Protein AF-A0A6B3EIR0-F1 (afdb_monomer_lite)

Secondary structure (DSSP, 8-state):
------PPPPPPPPPP--------S--HHHHHHHHHHHHHTTT-S----PPEETTEEEEEEEE--SGGGHHHHHHHHHTHHHHTTEEEEEEE--HHHHHHHHHH-

Structure (mmCIF, N/CA/C/O backbone):
data_AF-A0A6B3EIR0-F1
#
_entry.id   AF-A0A6B3EIR0-F1
#
loop_
_atom_site.group_PDB
_atom_site.id
_atom_site.type_symbol
_atom_site.label_atom_id
_atom_site.label_alt_id
_atom_site.label_comp_id
_atom_site.label_asym_id
_atom_site.label_entity_id
_atom_site.label_seq_id
_atom_site.pdbx_PDB_ins_code
_atom_site.Cartn_x
_atom_site.Cartn_y
_atom_site.Cartn_z
_atom_site.occupancy
_atom_site.B_iso_or_equiv
_atom_site.auth_seq_id
_atom_site.auth_comp_id
_atom_site.auth_asym_id
_atom_site.auth_atom_id
_atom_site.pdbx_PDB_model_num
ATOM 1 N N . MET A 1 1 ? -50.213 0.271 117.657 1.00 47.19 1 MET A N 1
ATOM 2 C CA . MET A 1 1 ? -48.938 -0.326 117.216 1.00 47.19 1 MET A CA 1
ATOM 3 C C . MET A 1 1 ? -49.276 -1.244 116.065 1.00 47.19 1 MET A C 1
ATOM 5 O O . MET A 1 1 ? -49.772 -2.328 116.313 1.00 47.19 1 MET A O 1
ATOM 9 N N . ASP A 1 2 ? -49.094 -0.764 114.839 1.00 48.69 2 ASP A N 1
ATOM 10 C CA . ASP A 1 2 ? -49.204 -1.576 113.630 1.00 48.69 2 ASP A CA 1
ATOM 11 C C . ASP A 1 2 ? -48.068 -1.169 112.693 1.00 48.69 2 ASP A C 1
ATOM 13 O O . ASP A 1 2 ? -47.955 -0.022 112.259 1.00 48.69 2 ASP A O 1
ATOM 17 N N . HIS A 1 3 ? -47.170 -2.124 112.479 1.00 54.62 3 HIS A N 1
ATOM 18 C CA . HIS A 1 3 ? -46.007 -2.040 111.616 1.00 54.62 3 HIS A CA 1
ATOM 19 C C . HIS A 1 3 ? -46.418 -2.360 110.184 1.00 54.62 3 HIS A C 1
ATOM 21 O O . HIS A 1 3 ? -46.655 -3.526 109.882 1.00 54.62 3 HIS A O 1
ATOM 27 N N . ARG A 1 4 ? -46.395 -1.380 109.274 1.00 55.41 4 ARG A N 1
ATOM 28 C CA . ARG A 1 4 ? -46.188 -1.653 107.842 1.00 55.41 4 ARG A CA 1
ATOM 29 C C . ARG A 1 4 ? -45.335 -0.559 107.212 1.00 55.41 4 ARG A C 1
ATOM 31 O O . ARG A 1 4 ? -45.838 0.458 106.749 1.00 55.41 4 ARG A O 1
ATOM 38 N N . ALA A 1 5 ? -44.025 -0.799 107.197 1.00 58.94 5 ALA A N 1
ATOM 39 C CA . ALA A 1 5 ? -43.098 -0.096 106.326 1.00 58.94 5 ALA A CA 1
ATOM 40 C C . ALA A 1 5 ? -43.506 -0.360 104.866 1.00 58.94 5 ALA A C 1
ATOM 42 O O . ALA A 1 5 ? -43.441 -1.491 104.388 1.00 58.94 5 ALA A O 1
ATOM 43 N N . HIS A 1 6 ? -43.981 0.677 104.179 1.00 61.53 6 HIS A N 1
ATOM 44 C CA . HIS A 1 6 ? -44.217 0.657 102.738 1.00 61.53 6 HIS A CA 1
ATOM 45 C C . HIS A 1 6 ? -42.859 0.742 102.032 1.00 61.53 6 HIS A C 1
ATOM 47 O O . HIS A 1 6 ? -42.222 1.793 102.028 1.00 61.53 6 HIS A O 1
ATOM 53 N N . CYS A 1 7 ? -42.398 -0.371 101.469 1.00 59.19 7 CYS A N 1
ATOM 54 C CA . CYS A 1 7 ? -41.234 -0.391 100.590 1.00 59.19 7 CYS A CA 1
ATOM 55 C C . CYS A 1 7 ? -41.721 -0.135 99.152 1.00 59.19 7 CYS A C 1
ATOM 57 O O . CYS A 1 7 ? -42.572 -0.894 98.679 1.00 59.19 7 CYS A O 1
ATOM 59 N N . PRO A 1 8 ? -41.262 0.918 98.453 1.00 74.69 8 PRO A N 1
ATOM 60 C CA . PRO A 1 8 ? -41.575 1.082 97.038 1.00 74.69 8 PRO A CA 1
ATOM 61 C C . PRO A 1 8 ? -40.806 0.045 96.194 1.00 74.69 8 PRO A C 1
ATOM 63 O O . PRO A 1 8 ? -39.679 -0.312 96.546 1.00 74.69 8 PRO A O 1
ATOM 66 N N . PRO A 1 9 ? -41.382 -0.452 95.083 1.00 75.81 9 PRO A N 1
ATOM 67 C CA . PRO A 1 9 ? -40.692 -1.385 94.196 1.00 75.81 9 PRO A CA 1
ATOM 68 C C . PRO A 1 9 ? -39.490 -0.711 93.502 1.00 75.81 9 PRO A C 1
ATOM 70 O O . PRO A 1 9 ? -39.536 0.493 93.234 1.00 75.81 9 PRO A O 1
ATOM 73 N N . PRO A 1 10 ? -38.418 -1.462 93.179 1.00 68.75 10 PRO A N 1
ATOM 74 C CA . PRO A 1 10 ? -37.281 -0.921 92.444 1.00 68.75 10 PRO A CA 1
ATOM 75 C C . PRO A 1 10 ? -37.690 -0.505 91.024 1.00 68.75 10 PRO A C 1
ATOM 77 O O . PRO A 1 10 ? -38.459 -1.195 90.352 1.00 68.75 10 PRO A O 1
ATOM 80 N N . LEU A 1 11 ? -37.161 0.634 90.573 1.00 74.81 11 LEU A N 1
ATOM 81 C CA . LEU A 1 11 ? -37.377 1.157 89.224 1.00 74.81 11 LEU A CA 1
ATOM 82 C C . LEU A 1 11 ? -36.781 0.205 88.171 1.00 74.81 11 LEU A C 1
ATOM 84 O O . LEU A 1 11 ? -35.690 -0.331 88.389 1.00 74.81 11 LEU A O 1
ATOM 88 N N . PRO A 1 12 ? -37.443 0.014 87.016 1.00 69.75 12 PRO A N 1
ATOM 89 C CA . PRO A 1 12 ? -36.864 -0.743 85.917 1.00 69.75 12 PRO A CA 1
ATOM 90 C C . PRO A 1 12 ? -35.616 -0.025 85.383 1.00 69.75 12 PRO A C 1
ATOM 92 O O . PRO A 1 12 ? -35.637 1.172 85.096 1.00 69.75 12 PRO A O 1
ATOM 95 N N . THR A 1 13 ? -34.519 -0.767 85.247 1.00 73.56 13 THR A N 1
ATOM 96 C CA . THR A 1 13 ? -33.292 -0.315 84.586 1.00 73.56 13 THR A CA 1
ATOM 97 C C . THR A 1 13 ? -33.552 -0.041 83.099 1.00 73.56 13 THR A C 1
ATOM 99 O O . THR A 1 13 ? -34.231 -0.837 82.445 1.00 73.56 13 THR A O 1
ATOM 102 N N . PRO A 1 14 ? -33.013 1.051 82.521 1.00 63.28 14 PRO A N 1
ATOM 103 C CA . PRO A 1 14 ? -33.107 1.277 81.085 1.00 63.28 14 PRO A CA 1
ATOM 104 C C . PRO A 1 14 ? -32.321 0.193 80.336 1.00 63.28 14 PRO A C 1
ATOM 106 O O . PRO A 1 14 ? -31.155 -0.076 80.627 1.00 63.28 14 PRO A O 1
ATOM 109 N N . ALA A 1 15 ? -32.993 -0.451 79.382 1.00 69.75 15 ALA A N 1
ATOM 110 C CA . ALA A 1 15 ? -32.409 -1.438 78.485 1.00 69.75 15 ALA A CA 1
ATOM 111 C C . ALA A 1 15 ? -31.266 -0.823 77.650 1.00 69.75 15 ALA A C 1
ATOM 113 O O . ALA A 1 15 ? -31.313 0.370 77.342 1.00 69.75 15 ALA A O 1
ATOM 114 N N . PRO A 1 16 ? -30.254 -1.615 77.249 1.00 60.56 16 PRO A N 1
ATOM 115 C CA . PRO A 1 16 ? -29.166 -1.117 76.423 1.00 60.56 16 PRO A CA 1
ATOM 116 C C . PRO A 1 16 ? -29.691 -0.638 75.068 1.00 60.56 16 PRO A C 1
ATOM 118 O O . PRO A 1 16 ? -30.398 -1.352 74.352 1.00 60.56 16 PRO A O 1
ATOM 121 N N . ASP A 1 17 ? -29.304 0.592 74.752 1.00 62.22 17 ASP A N 1
ATOM 122 C CA . ASP A 1 17 ? -29.604 1.323 73.533 1.00 62.22 17 ASP A CA 1
ATOM 123 C C . ASP A 1 17 ? -29.146 0.506 72.313 1.00 62.22 17 ASP A C 1
ATOM 125 O O . ASP A 1 17 ? -27.949 0.310 72.068 1.00 62.22 17 ASP A O 1
ATOM 129 N N . ARG A 1 18 ? -30.101 -0.052 71.557 1.00 59.97 18 ARG A N 1
ATOM 130 C CA . ARG A 1 18 ? -29.807 -0.730 70.288 1.00 59.97 18 ARG A CA 1
ATOM 131 C C . ARG A 1 18 ? -29.505 0.338 69.250 1.00 59.97 18 ARG A C 1
ATOM 133 O O . ARG A 1 18 ? -30.368 0.730 68.469 1.00 59.97 18 ARG A O 1
ATOM 140 N N . GLY A 1 19 ? -28.248 0.770 69.244 1.00 51.50 19 GLY A N 1
ATOM 141 C CA . GLY A 1 19 ? -27.681 1.632 68.222 1.00 51.50 19 GLY A CA 1
ATOM 142 C C . GLY A 1 19 ? -28.036 1.127 66.824 1.00 51.50 19 GLY A C 1
ATOM 143 O O . GLY A 1 19 ? -27.640 0.041 66.398 1.00 51.50 19 GLY A O 1
ATOM 144 N N . THR A 1 20 ? -28.787 1.943 66.092 1.00 60.66 20 THR A N 1
ATOM 145 C CA . THR A 1 20 ? -29.061 1.795 64.664 1.00 60.66 20 THR A CA 1
ATOM 146 C C . THR A 1 20 ? -27.777 1.996 63.859 1.00 60.66 20 THR A C 1
ATOM 148 O O . THR A 1 20 ? -27.542 3.053 63.275 1.00 60.66 20 THR A O 1
ATOM 151 N N . ALA A 1 21 ? -26.929 0.974 63.805 1.00 60.12 21 ALA A N 1
ATOM 152 C CA . ALA A 1 21 ? -25.754 0.928 62.943 1.00 60.12 21 ALA A CA 1
ATOM 153 C C . ALA A 1 21 ? -26.082 0.183 61.639 1.00 60.12 21 ALA A C 1
ATOM 155 O O . ALA A 1 21 ? -25.625 -0.931 61.406 1.00 60.12 21 ALA A O 1
ATOM 156 N N . ALA A 1 22 ? -26.893 0.788 60.768 1.00 60.66 22 ALA A N 1
ATOM 157 C CA . ALA A 1 22 ? -27.195 0.204 59.458 1.00 60.66 22 ALA A CA 1
ATOM 158 C C . ALA A 1 22 ? -27.348 1.263 58.3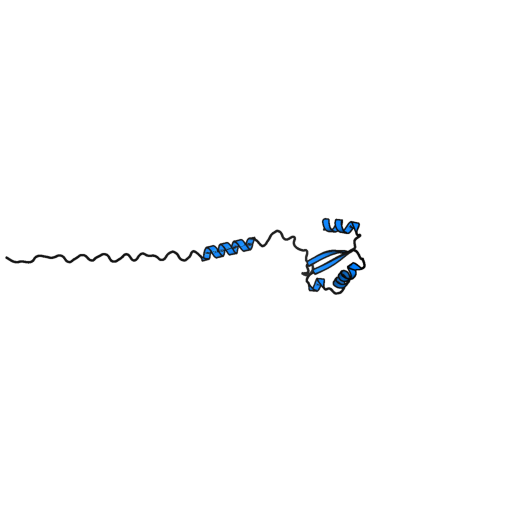57 1.00 60.66 22 ALA A C 1
ATOM 160 O O . ALA A 1 22 ? -28.320 1.267 57.613 1.00 60.66 22 ALA A O 1
ATOM 161 N N . ARG A 1 23 ? -26.386 2.184 58.222 1.00 60.03 23 ARG A N 1
ATOM 162 C CA . ARG A 1 23 ? -26.270 3.029 57.015 1.00 60.03 23 ARG A CA 1
ATOM 163 C C . ARG A 1 23 ? -24.819 3.282 56.634 1.00 60.03 23 ARG A C 1
ATOM 165 O O . ARG A 1 23 ? -24.348 4.413 56.673 1.00 60.03 23 ARG A O 1
ATOM 172 N N . ARG A 1 24 ? -24.070 2.241 56.263 1.00 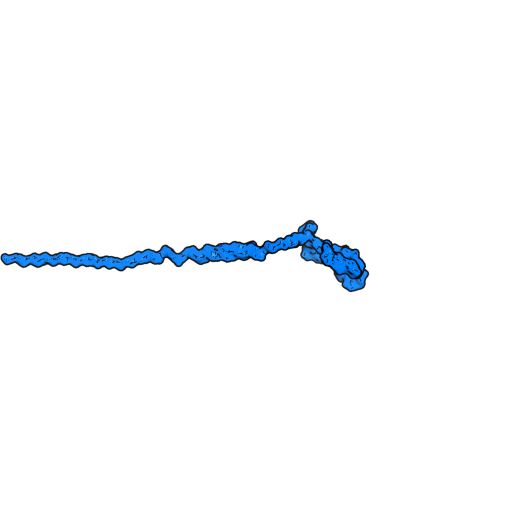59.81 24 ARG A N 1
ATOM 173 C CA . ARG A 1 24 ? -22.752 2.473 55.647 1.00 59.81 24 ARG A CA 1
ATOM 174 C C . ARG A 1 24 ? -22.237 1.336 54.771 1.00 59.81 24 ARG A C 1
ATOM 176 O O . ARG A 1 24 ? -21.088 0.944 54.905 1.00 59.81 24 ARG A O 1
ATOM 183 N N . ARG A 1 25 ? -23.055 0.797 53.860 1.00 58.94 25 ARG A N 1
ATOM 184 C CA . ARG A 1 25 ? -22.571 -0.188 52.865 1.00 58.94 25 ARG A CA 1
ATOM 185 C C . ARG A 1 25 ? -23.164 -0.029 51.458 1.00 58.94 25 ARG A C 1
ATOM 187 O O . ARG A 1 25 ? -23.363 -1.014 50.771 1.00 58.94 25 ARG A O 1
ATOM 194 N N . LEU A 1 26 ? -23.428 1.200 51.007 1.00 55.97 26 LEU A N 1
ATOM 195 C CA . LEU A 1 26 ? -23.912 1.451 49.633 1.00 55.97 26 LEU A CA 1
ATOM 196 C C . LEU A 1 26 ? -22.979 2.342 48.792 1.00 55.97 26 LEU A C 1
ATOM 198 O O . LEU A 1 26 ? -23.354 2.789 47.718 1.00 55.97 26 LEU A O 1
ATOM 202 N N . ARG A 1 27 ? -21.747 2.603 49.249 1.00 57.84 27 ARG A N 1
ATOM 203 C CA . ARG A 1 27 ? -20.796 3.479 48.539 1.00 57.84 27 ARG A CA 1
ATOM 204 C C . ARG A 1 27 ? -19.793 2.839 47.550 1.00 57.84 27 ARG A C 1
ATOM 206 O O . ARG A 1 27 ? -19.144 3.635 46.881 1.00 57.84 27 ARG A O 1
ATOM 213 N N . PRO A 1 28 ? -19.627 1.507 47.373 1.00 55.75 28 PRO A N 1
ATOM 214 C CA . PRO A 1 28 ? -18.615 1.019 46.427 1.00 55.75 28 PRO A CA 1
ATOM 215 C C . PRO A 1 28 ? -19.095 0.996 44.963 1.00 55.75 28 PRO A C 1
ATOM 217 O O . PRO A 1 28 ? -18.272 1.053 44.058 1.00 55.75 28 PRO A O 1
ATOM 220 N N . LEU A 1 29 ? -20.410 0.962 44.708 1.00 58.19 29 LEU A N 1
ATOM 221 C CA . LEU A 1 29 ? -20.959 0.837 43.347 1.00 58.19 29 LEU A CA 1
ATOM 222 C C . LEU A 1 29 ? -20.880 2.134 42.528 1.00 58.19 29 LEU A C 1
ATOM 224 O O . LEU A 1 29 ? -20.621 2.089 41.330 1.00 58.19 29 LEU A O 1
ATOM 228 N N . ALA A 1 30 ? -21.045 3.296 43.166 1.00 60.75 30 ALA A N 1
ATOM 229 C CA . ALA A 1 30 ? -21.010 4.582 42.463 1.00 60.75 30 ALA A CA 1
ATOM 230 C C . ALA A 1 30 ? -19.601 4.937 41.949 1.00 60.75 30 ALA A C 1
ATOM 232 O O . ALA A 1 30 ? -19.460 5.540 40.889 1.00 60.75 30 ALA A O 1
ATOM 233 N N . ALA A 1 31 ? -18.553 4.526 42.672 1.00 62.00 31 ALA A N 1
ATOM 234 C CA . ALA A 1 31 ? -17.168 4.765 42.272 1.00 62.00 31 ALA A CA 1
ATOM 235 C C . ALA A 1 31 ? -16.764 3.931 41.043 1.00 62.00 31 ALA A C 1
ATOM 237 O O . ALA A 1 31 ? -16.074 4.435 40.161 1.00 62.00 31 ALA A O 1
ATOM 238 N N . ALA A 1 32 ? -17.240 2.684 40.950 1.00 62.84 32 ALA A N 1
ATOM 239 C CA . ALA A 1 32 ? -16.964 1.812 39.809 1.00 62.84 32 ALA A CA 1
ATOM 240 C C . ALA A 1 32 ? -17.587 2.344 38.505 1.00 62.84 32 ALA A C 1
ATOM 242 O O . ALA A 1 32 ? -16.939 2.321 37.462 1.00 62.84 32 ALA A O 1
ATOM 243 N N . ALA A 1 33 ? -18.807 2.887 38.571 1.00 65.62 33 ALA A N 1
ATOM 244 C CA . ALA A 1 33 ? -19.470 3.491 37.414 1.00 65.62 33 ALA A CA 1
ATOM 245 C C . ALA A 1 33 ? -18.746 4.754 36.913 1.00 65.62 33 ALA A C 1
ATOM 247 O O . ALA A 1 33 ? -18.611 4.950 35.708 1.00 65.62 33 ALA A O 1
ATOM 248 N N . ALA A 1 34 ? -18.227 5.583 37.825 1.00 68.00 34 ALA A N 1
ATOM 249 C CA . ALA A 1 34 ? -17.452 6.769 37.461 1.00 68.00 34 ALA A CA 1
ATOM 250 C C . ALA A 1 34 ? -16.111 6.408 36.794 1.00 68.00 34 ALA A C 1
ATOM 252 O O . ALA A 1 34 ? -15.727 7.035 35.810 1.00 68.00 34 ALA A O 1
ATOM 253 N N . LEU A 1 35 ? -15.430 5.364 37.281 1.00 65.81 35 LEU A N 1
ATOM 254 C CA . LEU A 1 35 ? -14.198 4.844 36.674 1.00 65.81 35 LEU A CA 1
ATOM 255 C C . LEU A 1 35 ? -14.437 4.253 35.274 1.00 65.81 35 LEU A C 1
ATOM 257 O O . LEU A 1 35 ? -13.627 4.493 34.383 1.00 65.81 35 LEU A O 1
ATOM 261 N N . LEU A 1 36 ? -15.559 3.554 35.054 1.00 67.44 36 LEU A N 1
ATOM 262 C CA . LEU A 1 36 ? -15.940 3.053 33.725 1.00 67.44 36 LEU A CA 1
ATOM 263 C C . LEU A 1 36 ? -16.298 4.181 32.740 1.00 67.44 36 LEU A C 1
ATOM 265 O O . LEU A 1 36 ? -16.026 4.077 31.548 1.00 67.44 36 LEU A O 1
ATOM 269 N N . ALA A 1 37 ? -16.911 5.264 33.222 1.00 66.31 37 ALA A N 1
ATOM 270 C CA . ALA A 1 37 ? -17.240 6.416 32.383 1.00 66.31 37 ALA A CA 1
ATOM 271 C C . ALA A 1 37 ? -15.984 7.199 31.955 1.00 66.31 37 ALA A C 1
ATOM 273 O O . ALA A 1 37 ? -15.939 7.736 30.851 1.00 66.31 37 ALA A O 1
ATOM 274 N N . LEU A 1 38 ? -14.946 7.231 32.800 1.00 62.94 38 LEU A N 1
ATOM 275 C CA . LEU A 1 38 ? -13.670 7.878 32.484 1.00 62.94 38 LEU A CA 1
ATOM 276 C C . LEU A 1 38 ? -12.869 7.110 31.425 1.00 62.94 38 LEU A C 1
ATOM 278 O O . LEU A 1 38 ? -12.254 7.747 30.576 1.00 62.94 38 LEU A O 1
ATOM 282 N N . THR A 1 39 ? -12.908 5.771 31.408 1.00 64.12 39 THR A N 1
ATOM 283 C CA . THR A 1 39 ? -12.233 4.982 30.358 1.00 64.12 39 THR A CA 1
ATOM 284 C C . THR A 1 39 ? -12.912 5.100 28.994 1.00 64.12 39 THR A C 1
ATOM 286 O O . THR A 1 39 ? -12.236 4.978 27.975 1.00 64.12 39 THR A O 1
ATOM 289 N N . ALA A 1 40 ? -14.212 5.410 28.949 1.00 61.50 40 ALA A N 1
ATOM 290 C CA . ALA A 1 40 ? -14.937 5.625 27.697 1.00 61.50 40 ALA A CA 1
ATOM 291 C C . ALA A 1 40 ? -14.486 6.890 26.934 1.00 61.50 40 ALA A C 1
ATOM 293 O O . ALA A 1 40 ? -14.646 6.951 25.718 1.00 61.50 40 ALA A O 1
ATOM 294 N N . LEU A 1 41 ? -13.891 7.881 27.614 1.00 59.72 41 LEU A N 1
ATOM 295 C CA . LEU A 1 41 ? -13.405 9.117 26.980 1.00 59.72 41 LEU A CA 1
ATOM 296 C C . LEU A 1 41 ? -11.947 9.049 26.496 1.00 59.72 41 LEU A C 1
ATOM 298 O O . LEU A 1 41 ? -11.522 9.926 25.749 1.00 59.72 41 LEU A O 1
ATOM 302 N N . VAL A 1 42 ? -11.173 8.024 26.871 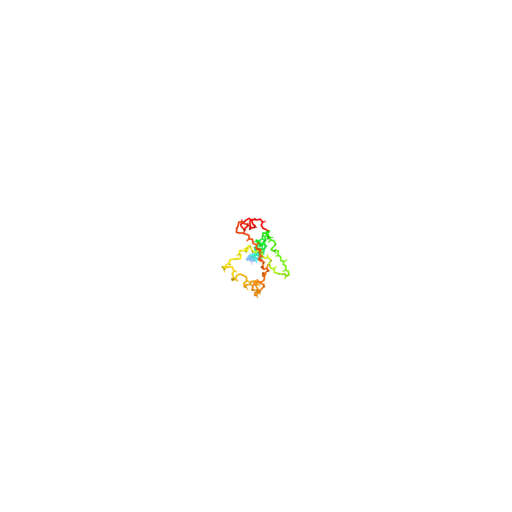1.00 62.66 42 VAL A N 1
ATOM 303 C CA . VAL A 1 42 ? -9.751 7.905 26.471 1.00 62.66 42 VAL A CA 1
ATOM 304 C C . VAL A 1 42 ? -9.596 7.293 25.064 1.00 62.66 42 VAL A C 1
ATOM 306 O O . VAL A 1 42 ? -8.490 7.180 24.547 1.00 62.66 42 VAL A O 1
ATOM 309 N N . GLY A 1 43 ? -10.698 6.907 24.413 1.00 58.03 43 GLY A N 1
ATOM 310 C CA . GLY A 1 43 ? -10.677 6.124 23.174 1.00 58.03 43 GLY A CA 1
ATOM 311 C C . GLY A 1 43 ? -10.806 6.888 21.853 1.00 58.03 43 GLY A C 1
ATOM 312 O O . GLY A 1 43 ? -10.794 6.242 20.812 1.00 58.03 43 GLY A O 1
ATOM 313 N N . CYS A 1 44 ? -10.959 8.215 21.840 1.00 61.91 44 CYS A N 1
ATOM 314 C CA . CYS A 1 44 ? -11.190 8.939 20.585 1.00 61.91 44 CYS A CA 1
ATOM 315 C C . CYS A 1 44 ? -10.462 10.287 20.579 1.00 61.91 44 CYS A C 1
ATOM 317 O O . CYS A 1 44 ? -11.028 11.334 20.884 1.00 61.91 44 CYS A O 1
ATOM 319 N N . GLY A 1 45 ? -9.172 10.253 20.236 1.00 58.59 45 GLY A N 1
ATOM 320 C CA . GLY A 1 45 ? -8.568 11.398 19.557 1.00 58.59 45 GLY A CA 1
ATOM 321 C C . GLY A 1 45 ? -9.209 11.550 18.172 1.00 58.59 45 GLY A C 1
ATOM 322 O O . GLY A 1 45 ? -9.803 10.581 17.693 1.00 58.59 45 GLY A O 1
ATOM 323 N N . PRO A 1 46 ? -9.116 12.724 17.521 1.00 53.97 46 PRO A N 1
ATOM 324 C CA . PRO A 1 46 ? -9.563 12.876 16.142 1.00 53.97 46 PRO A CA 1
ATOM 325 C C . PRO A 1 46 ? -8.800 11.860 15.295 1.00 53.97 46 PRO A C 1
ATOM 327 O O . PRO A 1 46 ? -7.625 12.037 14.978 1.00 53.97 46 PRO A O 1
ATOM 330 N N . SER A 1 47 ? -9.451 10.740 15.004 1.00 57.50 47 SER A N 1
ATOM 331 C CA . SER A 1 47 ? -8.942 9.767 14.064 1.00 57.50 47 SER A CA 1
ATOM 332 C C . SER A 1 47 ? -8.993 10.493 12.733 1.00 57.50 47 SER A C 1
ATOM 334 O O . SER A 1 47 ? -10.063 10.916 12.301 1.00 57.50 47 SER A O 1
ATOM 336 N N . GLN A 1 48 ? -7.835 10.704 12.103 1.00 60.56 48 GLN A N 1
ATOM 337 C CA . GLN A 1 48 ? -7.840 10.889 10.660 1.00 60.56 48 GLN A CA 1
ATOM 338 C C . GLN A 1 48 ? -8.558 9.661 10.117 1.00 60.56 48 GLN A C 1
ATOM 340 O O . GLN A 1 48 ? -8.063 8.540 10.239 1.00 60.56 48 GLN A O 1
ATOM 345 N N . GLU A 1 49 ? -9.798 9.865 9.689 1.00 67.06 49 GLU A N 1
ATOM 346 C CA . GLU A 1 49 ? -10.676 8.788 9.283 1.00 67.06 49 GLU A CA 1
ATOM 347 C C . GLU A 1 49 ? -10.021 8.139 8.071 1.00 67.06 49 GLU A C 1
ATOM 349 O O . GLU A 1 49 ? -9.899 8.745 7.006 1.00 67.06 49 GLU A O 1
ATOM 354 N N . LEU A 1 50 ? -9.477 6.939 8.284 1.00 71.62 50 LEU A N 1
ATOM 355 C CA . LEU A 1 50 ? -8.756 6.220 7.251 1.00 71.62 50 LEU A CA 1
ATOM 356 C C . LEU A 1 50 ? -9.725 6.035 6.084 1.00 71.62 50 LEU A C 1
ATOM 358 O O . LEU A 1 50 ? -10.794 5.440 6.258 1.00 71.62 50 LEU A O 1
ATOM 362 N N . ARG A 1 51 ? -9.384 6.588 4.917 1.00 82.88 51 ARG A N 1
ATOM 363 C CA . ARG A 1 51 ? -10.277 6.577 3.759 1.00 82.88 51 ARG A CA 1
ATOM 364 C C . ARG A 1 51 ? -10.593 5.125 3.416 1.00 82.88 51 ARG A C 1
ATOM 366 O O . ARG A 1 51 ? -9.691 4.359 3.085 1.00 82.88 51 ARG A O 1
ATOM 373 N N . ARG A 1 52 ? -11.866 4.742 3.518 1.00 87.88 52 ARG A N 1
ATOM 374 C CA . ARG A 1 52 ? -12.319 3.407 3.128 1.00 87.88 52 ARG A CA 1
ATOM 375 C C . ARG A 1 52 ? -12.979 3.425 1.765 1.00 87.88 52 ARG A C 1
ATOM 377 O O . ARG A 1 52 ? -13.727 4.346 1.443 1.00 87.88 52 ARG A O 1
ATOM 384 N N . HIS A 1 53 ? -12.742 2.371 1.002 1.00 86.25 53 HIS A N 1
ATOM 385 C CA . HIS A 1 53 ? -13.470 2.061 -0.219 1.00 86.25 53 HIS A CA 1
ATOM 386 C C . HIS A 1 53 ? -13.962 0.623 -0.103 1.00 86.25 53 HIS A C 1
ATOM 388 O O . HIS A 1 53 ? -13.176 -0.274 0.180 1.00 86.25 53 HIS A O 1
ATOM 394 N N . ASP A 1 54 ? -15.274 0.421 -0.218 1.00 88.00 54 ASP A N 1
ATOM 395 C CA . ASP A 1 54 ? -15.911 -0.896 -0.094 1.00 88.00 54 ASP A CA 1
ATOM 396 C C . ASP A 1 54 ? -15.541 -1.645 1.202 1.00 88.00 54 ASP A C 1
ATOM 398 O O . ASP A 1 54 ? -15.364 -2.859 1.229 1.00 88.00 54 ASP A O 1
ATOM 402 N N . GLY A 1 55 ? -15.398 -0.898 2.302 1.00 89.44 55 GLY A N 1
ATOM 403 C CA . GLY A 1 55 ? -15.022 -1.430 3.618 1.00 89.44 55 GLY A CA 1
ATOM 404 C C . GLY A 1 55 ? -13.520 -1.663 3.818 1.00 89.44 55 GLY A C 1
ATOM 405 O O . GLY A 1 55 ? -13.090 -1.836 4.962 1.00 89.44 55 GLY A O 1
ATOM 406 N N . LEU A 1 56 ? -12.722 -1.583 2.754 1.00 93.50 56 LEU A N 1
ATOM 407 C CA . LEU A 1 56 ? -11.271 -1.754 2.781 1.00 93.50 56 LEU A CA 1
ATOM 408 C C . LEU A 1 56 ? -10.563 -0.438 3.092 1.00 93.50 56 LEU A C 1
ATOM 410 O O . LEU A 1 56 ? -10.993 0.625 2.644 1.00 93.50 56 LEU A O 1
ATOM 414 N N . ALA A 1 57 ? -9.464 -0.507 3.836 1.00 94.19 57 ALA A N 1
ATOM 415 C CA . ALA A 1 57 ? -8.573 0.623 4.067 1.00 94.19 57 ALA A CA 1
ATOM 416 C C . ALA A 1 57 ? -7.804 0.963 2.782 1.00 94.19 57 ALA A C 1
ATOM 418 O O . ALA A 1 57 ? -7.033 0.137 2.302 1.00 94.19 57 ALA A O 1
ATOM 419 N N . VAL A 1 58 ? -7.989 2.161 2.225 1.00 93.25 58 VAL A N 1
ATOM 420 C CA . VAL A 1 58 ? -7.263 2.578 1.016 1.00 93.25 58 VAL A CA 1
ATOM 421 C C . VAL A 1 58 ? -5.870 3.056 1.404 1.00 93.25 58 VAL A C 1
ATOM 423 O O . VAL A 1 58 ? -5.736 3.980 2.209 1.00 93.25 58 VAL A O 1
ATOM 426 N N . VAL A 1 59 ? -4.840 2.445 0.817 1.00 91.88 59 VAL A N 1
ATOM 427 C CA . VAL A 1 59 ? -3.437 2.799 1.067 1.00 91.88 59 VAL A CA 1
ATOM 428 C C . VAL A 1 59 ? -2.722 3.019 -0.259 1.00 91.88 59 VAL A C 1
ATOM 430 O O . VAL A 1 59 ? -2.633 2.118 -1.090 1.00 91.88 59 VAL A O 1
ATOM 433 N N . HIS A 1 60 ? -2.191 4.224 -0.428 1.00 91.12 60 HIS A N 1
ATOM 434 C CA . HIS A 1 60 ? -1.357 4.608 -1.558 1.00 91.12 60 HIS A CA 1
ATOM 435 C C . HIS A 1 60 ? 0.114 4.381 -1.211 1.00 91.12 60 HIS A C 1
ATOM 437 O O . HIS A 1 60 ? 0.602 4.871 -0.191 1.00 91.12 60 HIS A O 1
ATOM 443 N N . VAL A 1 61 ? 0.814 3.605 -2.036 1.00 90.38 61 VAL A N 1
ATOM 444 C CA . VAL A 1 61 ? 2.219 3.250 -1.826 1.00 90.38 61 VAL A CA 1
ATOM 445 C C . VAL A 1 61 ? 3.038 3.807 -2.979 1.00 90.38 61 VAL A C 1
ATOM 447 O O . VAL A 1 61 ? 2.888 3.371 -4.119 1.00 90.38 61 VAL A O 1
ATOM 450 N N . GLY A 1 62 ? 3.941 4.740 -2.671 1.00 89.88 62 GLY A N 1
ATOM 451 C CA . GLY A 1 62 ? 4.930 5.216 -3.634 1.00 89.88 62 GLY A CA 1
ATOM 452 C C . GLY A 1 62 ? 5.803 4.056 -4.107 1.00 89.88 62 GLY A C 1
ATOM 453 O O . GLY A 1 62 ? 6.499 3.428 -3.307 1.00 89.88 62 GLY A O 1
ATOM 454 N N . HIS A 1 63 ? 5.749 3.763 -5.402 1.00 88.56 63 HIS A N 1
ATOM 455 C CA . HIS A 1 63 ? 6.350 2.576 -5.991 1.00 88.56 63 HIS A CA 1
ATOM 456 C C . HIS A 1 63 ? 7.441 2.956 -6.994 1.00 88.56 63 HIS A C 1
ATOM 458 O O . HIS A 1 63 ? 7.204 3.693 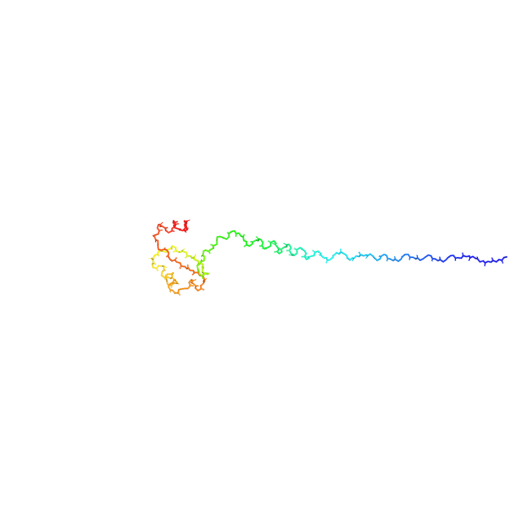-7.953 1.00 88.56 63 HIS A O 1
ATOM 464 N N . LEU A 1 64 ? 8.645 2.423 -6.770 1.00 90.19 64 LEU A N 1
ATOM 465 C CA . LEU A 1 64 ? 9.736 2.427 -7.740 1.00 90.19 64 LEU A CA 1
ATOM 466 C C . LEU A 1 64 ? 9.807 1.034 -8.369 1.00 90.19 64 LEU A C 1
ATOM 468 O O . LEU A 1 64 ? 10.121 0.087 -7.644 1.00 90.19 64 LEU A O 1
ATOM 472 N N . PRO A 1 65 ? 9.551 0.883 -9.680 1.00 82.44 65 PRO A N 1
ATOM 473 C CA . PRO A 1 65 ? 9.550 -0.417 -10.343 1.00 82.44 65 PRO A CA 1
ATOM 474 C C . PRO A 1 65 ? 10.988 -0.900 -10.588 1.00 82.44 65 PRO A C 1
ATOM 476 O O . PRO A 1 65 ? 11.507 -0.894 -11.704 1.00 82.44 65 PRO A O 1
ATOM 479 N N . VAL A 1 66 ? 11.657 -1.290 -9.507 1.00 85.75 66 VAL A N 1
ATOM 480 C CA . VAL A 1 66 ? 12.962 -1.959 -9.502 1.00 85.75 66 VAL A CA 1
ATOM 481 C C . VAL A 1 66 ? 12.782 -3.436 -9.159 1.00 85.75 66 VAL A C 1
ATOM 483 O O . VAL A 1 66 ? 11.737 -3.846 -8.661 1.00 85.75 66 VAL A O 1
ATOM 486 N N . VAL A 1 67 ? 13.809 -4.250 -9.403 1.00 85.12 67 VAL A N 1
ATOM 487 C CA . VAL A 1 67 ? 13.766 -5.707 -9.171 1.00 85.12 67 VAL A CA 1
ATOM 488 C C . VAL A 1 67 ? 13.354 -6.092 -7.744 1.00 85.12 67 VAL A C 1
ATOM 490 O O . VAL A 1 67 ? 12.656 -7.084 -7.555 1.00 85.12 67 VAL A O 1
ATOM 493 N N . ASP A 1 68 ? 13.688 -5.269 -6.751 1.00 84.75 68 ASP A N 1
ATOM 494 C CA . ASP A 1 68 ? 13.345 -5.521 -5.346 1.00 84.75 68 ASP A CA 1
ATOM 495 C C . ASP A 1 68 ? 11.850 -5.308 -5.043 1.00 84.75 68 ASP A C 1
ATOM 497 O O . ASP A 1 68 ? 11.356 -5.722 -3.995 1.00 84.75 68 ASP A O 1
ATOM 501 N N . ALA A 1 69 ? 11.096 -4.707 -5.969 1.00 89.94 69 ALA A N 1
ATOM 502 C CA . ALA A 1 69 ? 9.672 -4.443 -5.808 1.00 89.94 69 ALA A CA 1
ATOM 503 C C . ALA A 1 69 ? 8.772 -5.600 -6.288 1.00 89.94 69 ALA A C 1
ATOM 505 O O . ALA A 1 69 ? 7.556 -5.548 -6.102 1.00 89.94 69 ALA A O 1
ATOM 506 N N . VAL A 1 70 ? 9.349 -6.676 -6.844 1.00 93.62 70 VAL A N 1
ATOM 507 C CA . VAL A 1 70 ? 8.602 -7.828 -7.389 1.00 93.62 70 VAL A CA 1
ATOM 508 C C . VAL A 1 70 ? 7.671 -8.458 -6.355 1.00 93.62 70 VAL A C 1
ATOM 510 O O . VAL A 1 70 ? 6.542 -8.813 -6.682 1.00 93.62 70 VAL A O 1
ATOM 513 N N . ALA A 1 71 ? 8.113 -8.579 -5.101 1.00 94.31 71 ALA A N 1
ATOM 514 C CA . ALA A 1 71 ? 7.284 -9.148 -4.040 1.00 94.31 71 ALA A CA 1
ATOM 515 C C . ALA A 1 71 ? 6.019 -8.310 -3.788 1.00 94.31 71 ALA A C 1
ATOM 517 O O . ALA A 1 71 ? 4.940 -8.864 -3.590 1.00 94.31 71 ALA A O 1
ATOM 518 N N . PHE A 1 72 ? 6.146 -6.983 -3.840 1.00 93.75 72 PHE A N 1
ATOM 519 C CA . PHE A 1 72 ? 5.023 -6.068 -3.671 1.00 93.75 72 PHE A CA 1
ATOM 520 C C . PHE A 1 72 ? 4.043 -6.162 -4.845 1.00 93.75 72 PHE A C 1
ATOM 522 O O . PHE A 1 72 ? 2.845 -6.330 -4.622 1.00 93.75 72 PHE A O 1
ATOM 529 N N . THR A 1 73 ? 4.544 -6.136 -6.083 1.00 93.12 73 THR A N 1
ATOM 530 C CA . THR A 1 73 ? 3.706 -6.293 -7.282 1.00 93.12 73 THR A CA 1
ATOM 531 C C . THR A 1 73 ? 2.980 -7.637 -7.280 1.00 93.12 73 THR A C 1
ATOM 533 O O . THR A 1 73 ? 1.775 -7.687 -7.505 1.00 93.12 73 THR A O 1
ATOM 536 N N . LEU A 1 74 ? 3.672 -8.723 -6.919 1.00 95.25 74 LEU A N 1
ATOM 537 C CA . LEU A 1 74 ? 3.053 -10.041 -6.801 1.00 95.25 74 LEU A CA 1
ATOM 538 C C . LEU A 1 74 ? 1.940 -10.056 -5.743 1.00 95.25 74 LEU A C 1
ATOM 540 O O . LEU A 1 74 ? 0.888 -10.644 -5.977 1.00 95.25 74 LEU A O 1
ATOM 544 N N . ALA A 1 75 ? 2.147 -9.419 -4.590 1.00 96.25 75 ALA A N 1
ATOM 545 C CA . ALA A 1 75 ? 1.138 -9.353 -3.537 1.00 96.25 75 ALA A CA 1
ATOM 546 C C . ALA A 1 75 ? -0.109 -8.553 -3.962 1.00 96.25 75 ALA A C 1
ATOM 548 O O . ALA A 1 75 ? -1.224 -8.950 -3.613 1.00 96.25 75 ALA A O 1
ATOM 549 N N . LEU A 1 76 ? 0.062 -7.476 -4.743 1.00 95.38 76 LEU A N 1
ATOM 550 C CA . LEU A 1 76 ? -1.052 -6.750 -5.366 1.00 95.38 76 LEU A CA 1
ATOM 551 C C . LEU A 1 76 ? -1.819 -7.653 -6.339 1.00 95.38 76 LEU A C 1
ATOM 553 O O . LEU A 1 76 ? -3.031 -7.807 -6.196 1.00 95.38 76 LEU A O 1
ATOM 557 N N . ASP A 1 77 ? -1.110 -8.311 -7.260 1.00 95.19 77 ASP A N 1
ATOM 558 C CA . ASP A 1 77 ? -1.707 -9.182 -8.282 1.00 95.19 77 ASP A CA 1
ATOM 559 C C . ASP A 1 77 ? -2.443 -10.385 -7.679 1.00 95.19 77 ASP A C 1
ATOM 561 O O . ASP A 1 77 ? -3.454 -10.848 -8.213 1.00 95.19 77 ASP A O 1
ATOM 565 N N . LYS A 1 78 ? -1.935 -10.919 -6.563 1.00 97.81 78 LYS A N 1
ATOM 566 C CA . LYS A 1 78 ? -2.568 -12.024 -5.832 1.00 97.81 78 LYS A CA 1
ATOM 567 C C . LYS A 1 78 ? -3.696 -11.576 -4.911 1.00 97.81 78 LYS A C 1
ATOM 569 O O . LYS A 1 78 ? -4.424 -12.436 -4.427 1.00 97.81 78 LYS A O 1
ATOM 574 N N . GLY A 1 79 ? -3.855 -10.274 -4.685 1.00 96.75 79 GLY A N 1
ATOM 575 C CA . GLY A 1 79 ? -4.891 -9.731 -3.813 1.00 96.75 79 GLY A CA 1
ATOM 576 C C . GLY A 1 79 ? -4.631 -9.927 -2.318 1.00 96.75 79 GLY A C 1
ATOM 577 O O . GLY A 1 79 ? -5.539 -9.687 -1.530 1.00 96.75 79 GLY A O 1
ATOM 578 N N . TRP A 1 80 ? -3.412 -10.288 -1.901 1.00 97.94 80 TRP A N 1
ATOM 579 C CA . TRP A 1 80 ? -3.104 -10.585 -0.493 1.00 97.94 80 TRP A CA 1
ATOM 580 C C . TRP A 1 80 ? -3.391 -9.412 0.447 1.00 97.94 80 TRP A C 1
ATOM 582 O O . TRP A 1 80 ? -3.821 -9.612 1.574 1.00 97.94 80 TRP A O 1
ATOM 592 N N . PHE A 1 81 ? -3.225 -8.172 -0.015 1.00 97.00 81 PHE A N 1
ATOM 593 C CA . PHE A 1 81 ? -3.601 -7.003 0.784 1.00 97.00 81 PHE A CA 1
ATOM 594 C C . PHE A 1 81 ? -5.114 -6.893 0.990 1.00 97.00 81 PHE A C 1
ATOM 596 O O . PHE A 1 81 ? -5.555 -6.495 2.066 1.00 97.00 81 PHE A O 1
ATOM 603 N N . ARG A 1 82 ? -5.914 -7.278 -0.010 1.00 95.38 82 ARG A N 1
ATOM 604 C CA . ARG A 1 82 ? -7.378 -7.236 0.087 1.00 95.38 82 ARG A CA 1
ATOM 605 C C . ARG A 1 82 ? -7.893 -8.279 1.069 1.00 95.38 82 ARG A C 1
ATOM 607 O O . ARG A 1 82 ? -8.831 -7.978 1.803 1.00 95.38 82 ARG A O 1
ATOM 614 N N . ASP A 1 83 ? -7.249 -9.444 1.117 1.00 96.62 83 ASP A N 1
ATOM 615 C CA . ASP A 1 83 ? -7.534 -10.489 2.108 1.00 96.62 83 ASP A CA 1
ATOM 616 C C . ASP A 1 83 ? -7.310 -9.979 3.545 1.00 96.62 83 ASP A C 1
ATOM 618 O O . ASP A 1 83 ? -8.058 -10.333 4.455 1.00 96.62 83 ASP A O 1
ATOM 622 N N . GLU A 1 84 ? -6.358 -9.059 3.728 1.00 96.31 84 GLU A N 1
ATOM 623 C CA . GLU A 1 84 ? -6.071 -8.368 4.996 1.00 96.31 84 GLU A CA 1
ATOM 624 C C . GLU A 1 84 ? -6.905 -7.085 5.207 1.00 96.31 84 GLU A C 1
ATOM 626 O O . GLU A 1 84 ? -6.677 -6.316 6.144 1.00 96.31 84 GLU A O 1
ATOM 631 N N . GLY A 1 85 ? -7.890 -6.818 4.344 1.00 95.88 85 GLY A N 1
ATOM 632 C CA . GLY A 1 85 ? -8.772 -5.656 4.464 1.00 95.88 85 GLY A CA 1
ATOM 633 C C . GLY A 1 85 ? -8.181 -4.338 3.944 1.00 95.88 85 GLY A C 1
ATOM 634 O O . GLY A 1 85 ? -8.680 -3.265 4.298 1.00 95.88 85 GLY A O 1
ATOM 635 N N . ILE A 1 86 ? -7.139 -4.393 3.112 1.00 96.38 86 ILE A N 1
ATOM 636 C CA . ILE A 1 86 ? -6.423 -3.231 2.571 1.00 96.38 86 ILE A CA 1
ATOM 637 C C . ILE A 1 86 ? -6.600 -3.164 1.046 1.00 96.38 86 ILE A C 1
ATOM 639 O O . ILE A 1 86 ? -6.268 -4.095 0.315 1.00 96.38 86 ILE A O 1
ATOM 643 N N . ASP A 1 87 ? -7.077 -2.027 0.542 1.00 95.38 87 ASP A N 1
ATOM 644 C CA . ASP A 1 87 ? -7.061 -1.693 -0.885 1.00 95.38 87 ASP A CA 1
ATOM 645 C C . ASP A 1 87 ? -5.757 -0.950 -1.205 1.00 95.38 87 ASP A C 1
ATOM 647 O O . ASP A 1 87 ? -5.709 0.282 -1.266 1.00 95.38 87 ASP A O 1
ATOM 651 N N . ALA A 1 88 ? -4.669 -1.717 -1.307 1.00 94.31 88 ALA A N 1
ATOM 652 C CA . ALA A 1 88 ? -3.343 -1.191 -1.607 1.00 94.31 88 ALA A CA 1
ATOM 653 C C . ALA A 1 88 ? -3.234 -0.809 -3.089 1.00 94.31 88 ALA A C 1
ATOM 655 O O . ALA A 1 88 ? -3.640 -1.570 -3.969 1.00 94.31 88 ALA A O 1
ATOM 656 N N . ARG A 1 89 ? -2.660 0.363 -3.369 1.00 92.69 89 ARG A N 1
ATOM 657 C CA . ARG A 1 89 ? -2.471 0.890 -4.727 1.00 92.69 89 ARG A CA 1
ATOM 658 C C . ARG A 1 89 ? -1.033 1.350 -4.911 1.00 92.69 89 ARG A C 1
ATOM 660 O O . ARG A 1 89 ? -0.489 2.042 -4.053 1.00 92.69 89 ARG A O 1
ATOM 667 N N . ALA A 1 90 ? -0.427 0.948 -6.022 1.00 91.31 90 ALA A N 1
ATOM 668 C CA . ALA A 1 90 ? 0.895 1.414 -6.409 1.00 91.31 90 ALA A CA 1
ATOM 669 C C . ALA A 1 90 ? 0.772 2.765 -7.117 1.00 91.31 90 ALA A C 1
ATOM 671 O O . ALA A 1 90 ? 0.126 2.851 -8.160 1.00 91.31 90 ALA A O 1
ATOM 672 N N . ASP A 1 91 ? 1.426 3.786 -6.576 1.00 89.44 91 ASP A N 1
ATOM 673 C CA . ASP A 1 91 ? 1.622 5.053 -7.272 1.00 8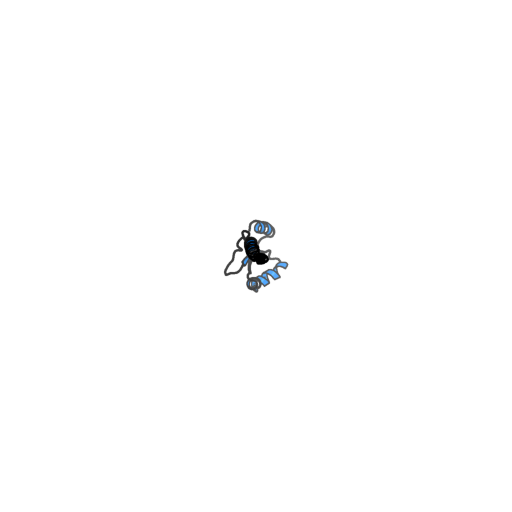9.44 91 ASP A CA 1
ATOM 674 C C . ASP A 1 91 ? 3.038 5.064 -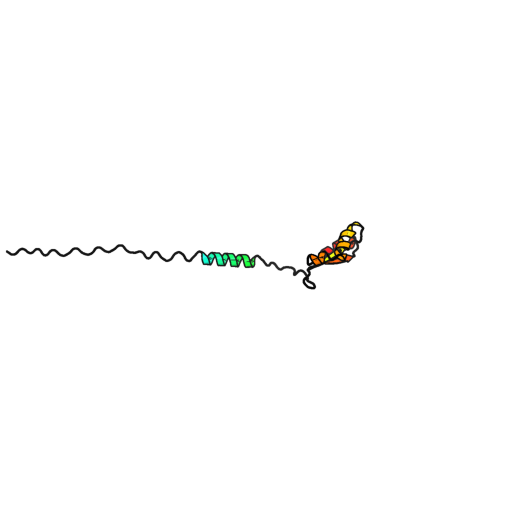7.842 1.00 89.44 91 ASP A C 1
ATOM 676 O O . ASP A 1 91 ? 4.024 5.258 -7.121 1.00 89.44 91 ASP A O 1
ATOM 680 N N . GLU A 1 92 ? 3.145 4.804 -9.144 1.00 85.31 92 GLU A N 1
ATOM 681 C CA . GLU A 1 92 ? 4.424 4.864 -9.845 1.00 85.31 92 GLU A CA 1
ATOM 682 C C . GLU A 1 92 ? 4.987 6.284 -9.779 1.00 85.31 92 GLU A C 1
ATOM 684 O O . GLU A 1 92 ? 4.348 7.262 -10.172 1.00 85.31 92 GLU A O 1
ATOM 689 N N . THR A 1 93 ? 6.209 6.405 -9.271 1.00 84.25 93 THR A N 1
ATOM 690 C CA . THR A 1 93 ? 6.868 7.697 -9.099 1.00 84.25 93 THR A CA 1
ATOM 691 C C . THR A 1 93 ? 8.350 7.596 -9.427 1.00 84.25 93 THR A C 1
ATOM 693 O O . THR A 1 93 ? 8.948 6.523 -9.412 1.00 84.25 93 THR A O 1
ATOM 696 N N . SER A 1 94 ? 8.980 8.736 -9.703 1.00 84.75 94 SER A N 1
ATOM 697 C CA . SER A 1 94 ? 10.441 8.808 -9.739 1.00 84.75 94 SER A CA 1
ATOM 698 C C . SER A 1 94 ? 11.016 8.841 -8.320 1.00 84.75 94 SER A C 1
ATOM 700 O O . SER A 1 94 ? 10.352 9.278 -7.375 1.00 84.75 94 SER A O 1
ATOM 702 N N . ALA A 1 95 ? 12.281 8.433 -8.170 1.00 79.31 95 ALA A N 1
ATOM 703 C CA . ALA A 1 95 ? 12.945 8.395 -6.865 1.00 79.31 95 ALA A CA 1
ATOM 704 C C . ALA A 1 95 ? 13.003 9.781 -6.200 1.00 79.31 95 ALA A C 1
ATOM 706 O O . ALA A 1 95 ? 12.830 9.892 -4.990 1.00 79.31 95 ALA A O 1
ATOM 707 N N . GLY A 1 96 ? 13.179 10.842 -6.996 1.00 82.19 96 GLY A N 1
ATOM 708 C CA . GLY A 1 96 ? 13.187 12.219 -6.499 1.00 82.19 96 GLY A CA 1
ATOM 709 C C . GLY A 1 96 ? 11.820 12.698 -6.003 1.00 82.19 96 GLY A C 1
ATOM 710 O O . GLY A 1 96 ? 11.755 13.448 -5.037 1.00 82.19 96 GLY A O 1
ATOM 711 N N . ALA A 1 97 ? 10.731 12.239 -6.622 1.00 86.25 97 ALA A N 1
ATOM 712 C CA . ALA A 1 97 ? 9.377 12.653 -6.257 1.00 86.25 97 ALA A CA 1
ATOM 713 C C . ALA A 1 97 ? 8.775 11.831 -5.102 1.00 86.25 97 ALA A C 1
ATOM 715 O O . ALA A 1 97 ? 7.819 12.279 -4.478 1.00 86.25 97 ALA A O 1
ATOM 716 N N . LEU A 1 98 ? 9.337 10.663 -4.770 1.00 86.94 98 LEU A N 1
ATOM 717 C CA . LEU A 1 98 ? 8.768 9.754 -3.766 1.00 86.94 98 LEU A CA 1
ATOM 718 C C . LEU A 1 98 ? 8.686 10.392 -2.371 1.00 86.94 98 LEU A C 1
ATOM 720 O O . LEU A 1 98 ? 7.629 10.373 -1.746 1.00 86.94 98 LEU A O 1
ATOM 724 N N . LEU A 1 99 ? 9.776 11.012 -1.906 1.00 85.88 99 LEU A N 1
ATOM 725 C CA . LEU A 1 99 ? 9.793 11.718 -0.618 1.00 85.88 99 LEU A CA 1
ATOM 726 C C . LEU A 1 99 ? 8.834 12.911 -0.611 1.00 85.88 99 LEU A C 1
ATOM 728 O O . LEU A 1 99 ? 8.145 13.141 0.378 1.00 85.88 99 LEU A O 1
ATOM 732 N N . THR A 1 100 ? 8.769 13.657 -1.715 1.00 87.75 100 THR A N 1
ATOM 733 C CA . THR A 1 100 ? 7.863 14.801 -1.847 1.00 87.75 100 THR A CA 1
ATOM 734 C C . THR A 1 100 ? 6.401 14.367 -1.777 1.00 87.75 100 THR A C 1
ATOM 736 O O . THR A 1 100 ? 5.632 14.969 -1.035 1.00 87.75 100 THR A O 1
ATOM 739 N N . ASN A 1 101 ? 6.027 13.300 -2.482 1.00 86.81 101 ASN A N 1
ATOM 740 C CA . ASN A 1 101 ? 4.667 12.761 -2.460 1.00 86.81 101 ASN A CA 1
ATOM 741 C C . ASN A 1 101 ? 4.304 12.223 -1.070 1.00 86.81 101 ASN A C 1
ATOM 743 O O . ASN A 1 101 ? 3.218 12.491 -0.576 1.00 86.81 101 ASN A O 1
ATOM 747 N N . LEU A 1 102 ? 5.239 11.553 -0.387 1.00 85.62 102 LEU A N 1
ATOM 748 C CA . LEU A 1 102 ? 5.008 11.055 0.971 1.00 85.62 102 LEU A CA 1
ATOM 749 C C . LEU A 1 102 ? 4.719 12.183 1.974 1.00 85.62 102 LEU A C 1
ATOM 751 O O . LEU A 1 102 ? 3.892 12.017 2.865 1.00 85.62 102 LEU A O 1
ATOM 755 N N . ILE A 1 103 ? 5.409 13.318 1.845 1.00 87.50 103 ILE A N 1
ATOM 756 C CA . ILE A 1 103 ? 5.210 14.477 2.726 1.00 87.50 103 ILE A CA 1
ATOM 757 C C . ILE A 1 103 ? 3.868 15.164 2.445 1.00 87.50 103 ILE A C 1
ATOM 759 O O . ILE A 1 103 ? 3.243 15.679 3.371 1.00 87.50 103 ILE A O 1
ATOM 763 N N . ASN A 1 104 ? 3.440 15.186 1.183 1.00 85.50 104 ASN A N 1
ATOM 764 C CA . ASN A 1 104 ? 2.257 15.930 0.757 1.00 85.50 104 ASN A CA 1
ATOM 765 C C . ASN A 1 104 ? 0.946 15.134 0.873 1.00 85.50 104 ASN A C 1
ATOM 767 O O . ASN A 1 104 ? -0.112 15.764 0.941 1.00 85.50 104 ASN A O 1
ATOM 771 N N . GLY A 1 105 ? 1.020 13.800 0.952 1.00 75.12 105 GLY A N 1
ATOM 772 C CA . GLY A 1 105 ? -0.150 12.913 0.929 1.00 75.12 105 GLY A CA 1
ATOM 773 C C . GLY A 1 105 ? -0.861 12.914 -0.418 1.00 75.12 105 GLY A C 1
ATOM 774 O O . GLY A 1 105 ? -2.067 12.583 -0.408 1.00 75.12 105 GLY A O 1
#

Radius of gyration: 41.14 Å; chains: 1; bounding box: 63×28×128 Å

pLDDT: mean 76.72, std 15.2, range [47.19, 97.94]

Foldseek 3Di:
DDDDDDDDDDDDDDDDDPDPPPPDDPPPVVVVVVVVVVVVVVPDDPPPPQDDDPQAREAEDADDPDPVCVVVVVCLVVCVSVVVRHPYDYDYDDPVCRVVVVVVD

Sequence (105 aa):
MDHRAHCPPPLPTPAPDRGTAARRRLRPLAAAAALLALTALVGCGPSQELRRHDGLAVVHVGHLPVVDAVAFTLALDKGWFRDEGIDARADETSAGALLTNLING